Protein AF-A0A2V9CEN3-F1 (afdb_monomer_lite)

pLDDT: mean 79.18, std 20.4, range [41.09, 98.44]

Structure (mmCIF, N/CA/C/O backbone):
data_AF-A0A2V9CEN3-F1
#
_entry.id   AF-A0A2V9CEN3-F1
#
loop_
_atom_site.group_PDB
_atom_site.id
_atom_site.type_symbol
_atom_site.label_atom_id
_atom_site.label_alt_id
_atom_site.label_comp_id
_atom_site.label_asym_id
_atom_site.label_entity_id
_atom_site.label_seq_id
_atom_site.pdbx_PDB_ins_code
_atom_site.Cartn_x
_atom_site.Cartn_y
_atom_site.Cartn_z
_atom_site.occupancy
_atom_site.B_iso_or_equiv
_atom_site.auth_seq_id
_atom_site.auth_comp_id
_atom_site.auth_asym_id
_atom_site.auth_atom_id
_atom_site.pdbx_PDB_model_num
ATOM 1 N N . MET A 1 1 ? 79.428 -15.183 -62.917 1.00 43.88 1 MET A N 1
ATOM 2 C CA . MET A 1 1 ? 80.263 -15.494 -61.735 1.00 43.88 1 MET A CA 1
ATOM 3 C C . MET A 1 1 ? 79.401 -15.277 -60.488 1.00 43.88 1 MET A C 1
ATOM 5 O O . MET A 1 1 ? 79.317 -14.162 -60.003 1.00 43.88 1 MET A O 1
ATOM 9 N N . TYR A 1 2 ? 78.643 -16.293 -60.053 1.00 45.19 2 TYR A N 1
ATOM 10 C CA . TYR A 1 2 ? 77.656 -16.177 -58.965 1.00 45.19 2 TYR A CA 1
ATOM 11 C C . TYR A 1 2 ? 78.138 -17.014 -57.776 1.00 45.19 2 TYR A C 1
ATOM 13 O O . TYR A 1 2 ? 78.131 -18.244 -57.834 1.00 45.19 2 TYR A O 1
ATOM 21 N N . ARG A 1 3 ? 78.662 -16.351 -56.739 1.00 48.69 3 ARG A N 1
ATOM 22 C CA . ARG A 1 3 ? 79.319 -17.006 -55.601 1.00 48.69 3 ARG A CA 1
ATOM 23 C C . ARG A 1 3 ? 78.384 -17.059 -54.391 1.00 48.69 3 ARG A C 1
ATOM 25 O O . ARG A 1 3 ? 78.291 -16.122 -53.616 1.00 48.69 3 ARG A O 1
ATOM 32 N N . THR A 1 4 ? 77.662 -18.171 -54.310 1.00 41.09 4 THR A N 1
ATOM 33 C CA . THR A 1 4 ? 77.556 -19.067 -53.148 1.00 41.09 4 THR A CA 1
ATOM 34 C C . THR A 1 4 ? 77.541 -18.494 -51.708 1.00 41.09 4 THR A C 1
ATOM 36 O O . THR A 1 4 ? 78.537 -17.966 -51.229 1.00 41.09 4 THR A O 1
ATOM 39 N N . ARG A 1 5 ? 76.503 -18.940 -50.966 1.00 53.28 5 ARG A N 1
ATOM 40 C CA . ARG A 1 5 ? 76.571 -19.735 -49.710 1.00 53.28 5 ARG A CA 1
ATOM 41 C C . ARG A 1 5 ? 76.361 -19.054 -48.339 1.00 53.28 5 ARG A C 1
ATOM 43 O O . ARG A 1 5 ? 77.072 -18.150 -47.935 1.00 53.28 5 ARG A O 1
ATOM 50 N N . ILE A 1 6 ? 75.562 -19.800 -47.562 1.00 51.75 6 ILE A N 1
ATOM 51 C CA . ILE A 1 6 ? 75.769 -20.201 -46.157 1.00 51.75 6 ILE A CA 1
ATOM 52 C C . ILE A 1 6 ? 75.142 -19.314 -45.068 1.00 51.75 6 ILE A C 1
ATOM 54 O O . ILE A 1 6 ? 75.632 -18.261 -44.678 1.00 51.75 6 ILE A O 1
ATOM 58 N N . ARG A 1 7 ? 74.086 -19.906 -44.497 1.00 53.19 7 ARG A N 1
ATOM 59 C CA . ARG A 1 7 ? 73.548 -19.749 -43.142 1.00 53.19 7 ARG A CA 1
ATOM 60 C C . ARG A 1 7 ? 74.683 -19.707 -42.107 1.00 53.19 7 ARG A C 1
ATOM 62 O O . ARG A 1 7 ? 75.431 -20.677 -42.008 1.00 53.19 7 ARG A O 1
ATOM 69 N N . LYS A 1 8 ? 74.765 -18.658 -41.286 1.00 47.69 8 LYS A N 1
ATOM 70 C CA . LYS A 1 8 ? 75.520 -18.686 -40.021 1.00 47.69 8 LYS A CA 1
ATOM 71 C C . LYS A 1 8 ? 74.695 -18.055 -38.904 1.00 47.69 8 LYS A C 1
ATOM 73 O O . LYS A 1 8 ? 74.559 -16.844 -38.821 1.00 47.69 8 LYS A O 1
ATOM 78 N N . ILE A 1 9 ? 74.143 -18.943 -38.085 1.00 53.53 9 ILE A N 1
ATOM 79 C CA . ILE A 1 9 ? 73.567 -18.702 -36.764 1.00 53.53 9 ILE A CA 1
ATOM 80 C C . ILE A 1 9 ? 74.696 -18.246 -35.831 1.00 53.53 9 ILE A C 1
ATOM 82 O O . ILE A 1 9 ? 75.651 -18.995 -35.659 1.00 53.53 9 ILE A O 1
ATOM 86 N N . TRP A 1 10 ? 74.561 -17.056 -35.246 1.00 42.44 10 TRP A N 1
ATOM 87 C CA . TRP A 1 10 ? 75.275 -16.526 -34.070 1.00 42.44 10 TRP A CA 1
ATOM 88 C C . TRP A 1 10 ? 74.329 -15.451 -33.484 1.00 42.44 10 TRP A C 1
ATOM 90 O O . TRP A 1 10 ? 73.756 -14.701 -34.262 1.00 42.44 10 TRP A O 1
ATOM 100 N N . ALA A 1 11 ? 74.047 -15.292 -32.196 1.00 44.50 11 ALA A N 1
ATOM 101 C CA . ALA A 1 11 ? 74.600 -15.859 -30.982 1.00 44.50 11 ALA A CA 1
ATOM 102 C C . ALA A 1 11 ? 73.549 -15.777 -29.852 1.00 44.50 11 ALA A C 1
ATOM 104 O O . ALA A 1 11 ? 72.660 -14.927 -29.852 1.00 44.50 11 ALA A O 1
ATOM 105 N N . VAL A 1 12 ? 73.690 -16.699 -28.907 1.00 48.50 12 VAL A N 1
ATOM 106 C CA . VAL A 1 12 ? 73.006 -16.807 -27.613 1.00 48.50 12 VAL A CA 1
ATOM 107 C C . VAL A 1 12 ? 73.669 -15.840 -26.601 1.00 48.50 12 VAL A C 1
ATOM 109 O O . VAL A 1 12 ? 74.830 -15.483 -26.790 1.00 48.50 12 VAL A O 1
ATOM 112 N N . ILE A 1 13 ? 72.974 -15.583 -25.478 1.00 53.75 13 ILE A N 1
ATOM 113 C CA . ILE A 1 13 ? 73.459 -15.163 -24.130 1.00 53.75 13 ILE A CA 1
ATOM 114 C C . ILE A 1 13 ? 73.392 -13.629 -23.894 1.00 53.75 13 ILE A C 1
ATOM 116 O O . ILE A 1 13 ? 74.195 -12.904 -24.458 1.00 53.75 13 ILE A O 1
ATOM 120 N N . LEU A 1 14 ? 72.422 -12.997 -23.201 1.00 49.59 14 LEU A N 1
ATOM 121 C CA . LEU A 1 14 ? 71.729 -13.202 -21.903 1.00 49.59 14 LEU A CA 1
ATOM 122 C C . LEU A 1 14 ? 72.544 -12.684 -20.694 1.00 49.59 14 LEU A C 1
ATOM 124 O O . LEU A 1 14 ? 73.381 -13.419 -20.189 1.00 49.59 14 LEU A O 1
ATOM 128 N N . TRP A 1 15 ? 72.242 -11.473 -20.181 1.00 47.47 15 TRP A N 1
ATOM 129 C CA . TRP A 1 15 ? 72.157 -11.221 -18.725 1.00 47.47 15 TRP A CA 1
ATOM 130 C C . TRP A 1 15 ? 71.399 -9.932 -18.323 1.00 47.47 15 TRP A C 1
ATOM 132 O O . TRP A 1 15 ? 71.783 -8.821 -18.667 1.00 47.47 15 TRP A O 1
ATOM 142 N N . LEU A 1 16 ? 70.322 -10.180 -17.568 1.00 51.91 16 LEU A N 1
ATOM 143 C CA . LEU A 1 16 ? 69.746 -9.486 -16.406 1.00 51.91 16 LEU A CA 1
ATOM 144 C C . LEU A 1 16 ? 69.479 -7.969 -16.388 1.00 51.91 16 LEU A C 1
ATOM 146 O O . LEU A 1 16 ? 70.365 -7.143 -16.197 1.00 51.91 16 LEU A O 1
ATOM 150 N N . GLY A 1 17 ? 68.179 -7.668 -16.320 1.00 44.97 17 GLY A N 1
ATOM 151 C CA . GLY A 1 17 ? 67.604 -6.457 -15.737 1.00 44.97 17 GLY A CA 1
ATOM 152 C C . GLY A 1 17 ? 66.162 -6.717 -15.281 1.00 44.97 17 GLY A C 1
ATOM 153 O O . GLY A 1 17 ? 65.225 -6.457 -16.019 1.00 44.97 17 GLY A O 1
ATOM 154 N N . SER A 1 18 ? 66.025 -7.327 -14.104 1.00 55.38 18 SER A N 1
ATOM 155 C CA . SER A 1 18 ? 64.921 -7.254 -13.131 1.00 55.38 18 SER A CA 1
ATOM 156 C C . SER A 1 18 ? 63.478 -6.976 -13.598 1.00 55.38 18 SER A C 1
ATOM 158 O O . SER A 1 18 ? 63.095 -5.857 -13.915 1.00 55.38 18 SER A O 1
ATOM 160 N N . THR A 1 19 ? 62.654 -8.022 -13.476 1.00 60.69 19 THR A N 1
ATOM 161 C CA . THR A 1 19 ? 61.334 -8.039 -12.810 1.00 60.69 19 THR A CA 1
ATOM 162 C C . THR A 1 19 ? 60.458 -6.779 -12.890 1.00 60.69 19 THR A C 1
ATOM 164 O O . THR A 1 19 ? 60.534 -5.902 -12.032 1.00 60.69 19 THR A O 1
ATOM 167 N N . ALA A 1 20 ? 59.474 -6.784 -13.784 1.00 54.94 20 ALA A N 1
ATOM 168 C CA . ALA A 1 20 ? 58.196 -6.142 -13.501 1.00 54.94 20 ALA A CA 1
ATOM 169 C C . ALA A 1 20 ? 57.102 -7.176 -13.753 1.00 54.94 20 ALA A C 1
ATOM 171 O O . ALA A 1 20 ? 56.948 -7.696 -14.856 1.00 54.94 20 ALA A O 1
ATOM 172 N N . ALA A 1 21 ? 56.447 -7.548 -12.660 1.00 57.97 21 ALA A N 1
ATOM 173 C CA . ALA A 1 21 ? 55.415 -8.556 -12.581 1.00 57.97 21 ALA A CA 1
ATOM 174 C C . ALA A 1 21 ? 54.350 -8.379 -13.672 1.00 57.97 21 ALA A C 1
ATOM 176 O O . ALA A 1 21 ? 53.951 -7.259 -13.991 1.00 57.97 21 ALA A O 1
ATOM 177 N N . TRP A 1 22 ? 53.816 -9.499 -14.165 1.00 59.62 22 TRP A N 1
ATOM 178 C CA . TRP A 1 22 ? 52.431 -9.531 -14.622 1.00 59.62 22 TRP A CA 1
ATOM 179 C C . TRP A 1 22 ? 51.554 -9.060 -13.460 1.00 59.62 22 TRP A C 1
ATOM 181 O O . TRP A 1 22 ? 51.167 -9.841 -12.593 1.00 59.62 22 TRP A O 1
ATOM 191 N N . ALA A 1 23 ? 51.270 -7.763 -13.408 1.00 61.12 23 ALA A N 1
ATOM 192 C CA . ALA A 1 23 ? 50.160 -7.269 -12.629 1.00 61.12 23 ALA A CA 1
ATOM 193 C C . ALA A 1 23 ? 48.904 -7.778 -13.338 1.00 61.12 23 ALA A C 1
ATOM 195 O O . ALA A 1 23 ? 48.498 -7.241 -14.365 1.00 61.12 23 ALA A O 1
ATOM 196 N N . ALA A 1 24 ? 48.328 -8.862 -12.819 1.00 62.22 24 ALA A N 1
ATOM 197 C CA . ALA A 1 24 ? 46.962 -9.233 -13.129 1.00 62.22 24 ALA A CA 1
ATOM 198 C C . ALA A 1 24 ? 46.090 -8.017 -12.800 1.00 62.22 24 ALA A C 1
ATOM 200 O O . ALA A 1 24 ? 45.866 -7.691 -11.634 1.00 62.22 24 ALA A O 1
ATOM 201 N N . GLN A 1 25 ? 45.655 -7.297 -13.830 1.00 61.28 25 GLN A N 1
ATOM 202 C CA . GLN A 1 25 ? 44.672 -6.239 -13.680 1.00 61.28 25 GLN A CA 1
ATOM 203 C C . GLN A 1 25 ? 43.351 -6.912 -13.319 1.00 61.28 25 GLN A C 1
ATOM 205 O O . GLN A 1 25 ? 42.588 -7.337 -14.182 1.00 61.28 25 GLN A O 1
ATOM 210 N N . ALA A 1 26 ? 43.091 -7.037 -12.019 1.00 63.69 26 ALA A N 1
ATOM 211 C CA . ALA A 1 26 ? 41.750 -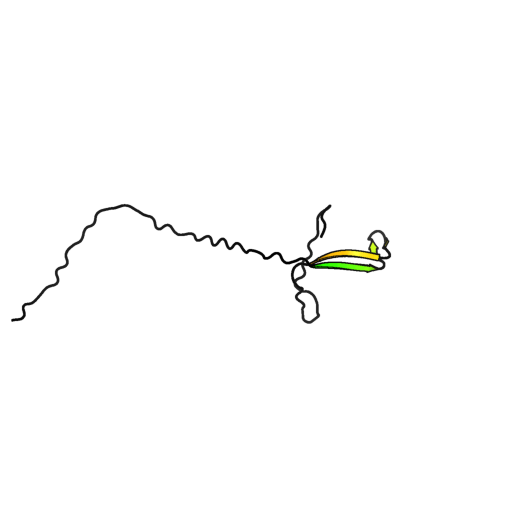7.264 -11.521 1.00 63.69 26 ALA A CA 1
ATOM 212 C C . ALA A 1 26 ? 40.940 -5.998 -11.829 1.00 63.69 26 ALA A C 1
ATOM 214 O O . ALA A 1 26 ? 40.914 -5.051 -11.047 1.00 63.69 26 ALA A O 1
ATOM 215 N N . GLN A 1 27 ? 40.319 -5.955 -13.009 1.00 61.22 27 GLN A N 1
ATOM 216 C CA . GLN A 1 27 ? 39.261 -4.996 -13.298 1.00 61.22 27 GLN A CA 1
ATOM 217 C C . GLN A 1 27 ? 38.066 -5.366 -12.426 1.00 61.22 27 GLN A C 1
ATOM 219 O O . GLN A 1 27 ? 37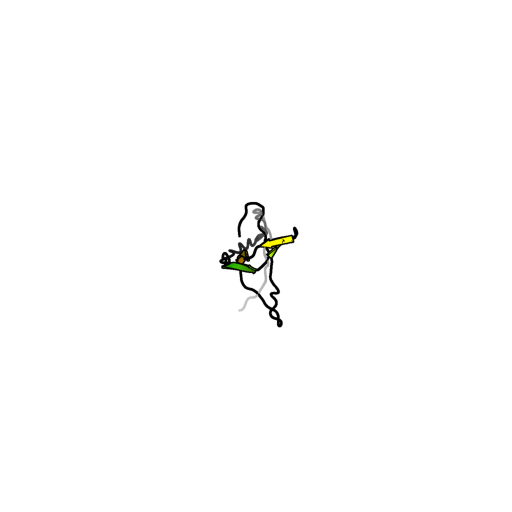.204 -6.154 -12.809 1.00 61.22 27 GLN A O 1
ATOM 224 N N . THR A 1 28 ? 38.013 -4.792 -11.228 1.00 58.81 28 THR A N 1
ATOM 225 C CA . THR A 1 28 ? 36.751 -4.640 -10.520 1.00 58.81 28 THR A CA 1
ATOM 226 C C . THR A 1 28 ? 35.903 -3.682 -11.351 1.00 58.81 28 THR A C 1
ATOM 228 O O . THR A 1 28 ? 36.054 -2.463 -11.301 1.00 58.81 28 THR A O 1
ATOM 231 N N . ALA A 1 29 ? 35.026 -4.237 -12.186 1.00 62.22 29 ALA A N 1
ATOM 232 C CA . ALA A 1 29 ? 33.940 -3.476 -12.775 1.00 62.22 29 ALA A CA 1
ATOM 233 C C . ALA A 1 29 ? 32.999 -3.071 -11.634 1.00 62.22 29 ALA A C 1
ATOM 235 O O . ALA A 1 29 ? 32.043 -3.774 -11.313 1.00 62.22 29 ALA A O 1
ATOM 236 N N . GLN A 1 30 ? 33.295 -1.951 -10.977 1.00 60.78 30 GLN A N 1
ATOM 237 C CA . GLN A 1 30 ? 32.336 -1.304 -10.100 1.00 60.78 30 GLN A CA 1
ATOM 238 C C . GLN A 1 30 ? 31.308 -0.631 -11.008 1.00 60.78 30 GLN A C 1
ATOM 240 O O . GLN A 1 30 ? 31.431 0.536 -11.378 1.00 60.78 30 GLN A O 1
ATOM 245 N N . GLN A 1 31 ? 30.324 -1.415 -11.442 1.00 58.44 31 GLN A N 1
ATOM 246 C CA . GLN A 1 31 ? 29.155 -0.902 -12.131 1.00 58.44 31 GLN A CA 1
ATOM 247 C C . GLN A 1 31 ? 28.340 -0.121 -11.097 1.00 58.44 31 GLN A C 1
ATOM 249 O O . GLN A 1 31 ? 27.451 -0.662 -10.443 1.00 58.44 31 GLN A O 1
ATOM 254 N N . SER A 1 32 ? 28.664 1.157 -10.911 1.00 61.38 32 SER A N 1
ATOM 255 C CA . SER A 1 32 ? 27.758 2.090 -10.253 1.00 61.38 32 SER A CA 1
ATOM 256 C C . SER A 1 32 ? 26.542 2.224 -11.159 1.00 61.38 32 SER A C 1
ATOM 258 O O . SER A 1 32 ? 26.531 3.038 -12.081 1.00 61.38 32 SER A O 1
ATOM 260 N N . ALA A 1 33 ? 25.535 1.376 -10.954 1.00 64.56 33 ALA A N 1
ATOM 261 C CA . ALA A 1 33 ? 24.217 1.618 -11.503 1.00 64.56 33 ALA A CA 1
ATOM 262 C C . ALA A 1 33 ? 23.722 2.915 -10.859 1.00 64.56 33 ALA A C 1
ATOM 264 O O . ALA A 1 33 ? 23.275 2.927 -9.713 1.00 64.56 33 ALA A O 1
ATOM 265 N N . SER A 1 34 ? 23.854 4.027 -11.575 1.00 60.00 34 SER A N 1
ATOM 266 C CA . SER A 1 34 ? 23.097 5.236 -11.298 1.00 60.00 34 SER A CA 1
ATOM 267 C C . SER A 1 34 ? 21.630 4.882 -11.512 1.00 60.00 34 SER A C 1
ATOM 269 O O . SER A 1 34 ? 21.102 4.977 -12.617 1.00 60.00 34 SER A O 1
ATOM 271 N N . ALA A 1 35 ? 20.974 4.394 -10.459 1.00 63.97 35 ALA A N 1
ATOM 272 C CA . ALA A 1 35 ? 19.531 4.289 -10.450 1.00 63.97 35 ALA A CA 1
ATOM 273 C C . ALA A 1 35 ? 19.007 5.717 -10.619 1.00 63.97 35 ALA A C 1
ATOM 275 O O . ALA A 1 35 ? 19.109 6.527 -9.697 1.00 63.97 35 ALA A O 1
ATOM 276 N N . SER A 1 36 ? 18.495 6.053 -11.807 1.00 60.97 36 SER A N 1
ATOM 277 C CA . SER A 1 36 ? 17.611 7.206 -11.917 1.00 60.97 36 SER A CA 1
ATOM 278 C C . SER A 1 36 ? 16.523 6.993 -10.870 1.00 60.97 36 SER A C 1
ATOM 280 O O . SER A 1 36 ? 15.894 5.928 -10.897 1.00 60.97 36 SER A O 1
ATOM 282 N N . PRO A 1 37 ? 16.337 7.925 -9.920 1.00 66.62 37 PRO A N 1
ATOM 283 C CA . PRO A 1 37 ? 15.307 7.765 -8.914 1.00 66.62 37 PRO A CA 1
ATOM 284 C C . PRO A 1 37 ? 13.991 7.576 -9.660 1.00 66.62 37 PRO A C 1
ATOM 286 O O . PRO A 1 37 ? 13.601 8.421 -10.468 1.00 66.62 37 PRO A O 1
ATOM 289 N N . LEU A 1 38 ? 13.352 6.420 -9.464 1.00 74.81 3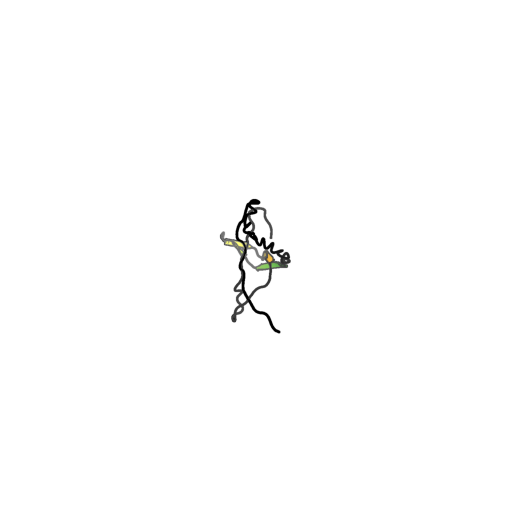8 LEU A N 1
ATOM 290 C CA . LEU A 1 38 ? 11.991 6.234 -9.938 1.00 74.81 38 LEU A CA 1
ATOM 291 C C . LEU A 1 38 ? 11.173 7.318 -9.244 1.00 74.81 38 LEU A C 1
ATOM 293 O O . LEU A 1 38 ? 11.121 7.349 -8.016 1.00 74.81 38 LEU A O 1
ATOM 297 N N . ALA A 1 39 ? 10.599 8.232 -10.021 1.00 85.81 39 ALA A N 1
ATOM 298 C CA . ALA A 1 39 ? 9.702 9.229 -9.467 1.00 85.81 39 ALA A CA 1
ATOM 299 C C . ALA A 1 39 ? 8.532 8.496 -8.802 1.00 85.81 39 ALA A C 1
ATOM 301 O O . ALA A 1 39 ? 7.903 7.633 -9.426 1.00 85.81 39 ALA A O 1
ATOM 302 N N . SER A 1 40 ? 8.279 8.812 -7.535 1.00 91.00 40 SER A N 1
ATOM 303 C CA . SER A 1 40 ? 7.122 8.292 -6.823 1.00 91.00 40 SER A CA 1
ATOM 304 C C . SER A 1 40 ? 5.844 8.909 -7.375 1.00 91.00 40 SER A C 1
ATOM 306 O O . SER A 1 40 ? 5.798 10.095 -7.699 1.00 91.00 40 SER A O 1
ATOM 308 N N . GLN A 1 41 ? 4.802 8.090 -7.479 1.00 93.25 41 GLN A N 1
ATOM 309 C CA . GLN A 1 41 ? 3.440 8.551 -7.732 1.00 93.25 41 GLN A CA 1
ATOM 310 C C . GLN A 1 41 ? 2.597 8.299 -6.492 1.00 93.25 41 GLN A C 1
ATOM 312 O O . GLN A 1 41 ? 2.449 7.148 -6.076 1.00 93.25 41 GLN A O 1
ATOM 317 N N . GLU A 1 42 ? 2.066 9.376 -5.926 1.00 95.19 42 GLU A N 1
ATOM 318 C CA . GLU A 1 42 ? 1.193 9.355 -4.755 1.00 95.19 42 GLU A CA 1
ATOM 319 C C . GLU A 1 42 ? -0.263 9.072 -5.143 1.00 95.19 42 GLU A C 1
ATOM 321 O O . GLU A 1 42 ? -0.702 9.353 -6.263 1.00 95.19 42 GLU A O 1
ATOM 326 N N . GLY A 1 43 ? -1.023 8.522 -4.202 1.00 96.19 43 GLY A N 1
ATOM 327 C CA . GLY A 1 43 ? -2.449 8.292 -4.347 1.00 96.19 43 GLY A CA 1
ATOM 328 C C . GLY A 1 43 ? -3.115 7.937 -3.026 1.00 96.19 43 GLY A C 1
ATOM 329 O O . GLY A 1 43 ? -2.459 7.658 -2.027 1.00 96.19 43 GLY A O 1
ATOM 330 N N . ASP A 1 44 ? -4.444 7.923 -3.055 1.00 97.75 44 ASP A N 1
ATOM 331 C CA . ASP A 1 44 ? -5.274 7.584 -1.908 1.00 97.75 44 ASP A CA 1
ATOM 332 C C . ASP A 1 44 ? -6.227 6.445 -2.267 1.00 97.75 44 ASP A C 1
ATOM 334 O O . ASP A 1 44 ? -6.917 6.469 -3.291 1.00 97.75 44 ASP A O 1
ATOM 338 N N . PHE A 1 45 ? -6.318 5.453 -1.388 1.00 97.12 45 PHE A N 1
ATOM 339 C CA . PHE A 1 45 ? -7.356 4.435 -1.427 1.00 97.12 45 PHE A CA 1
ATOM 340 C C . PHE A 1 45 ? -8.412 4.734 -0.364 1.00 97.12 45 PHE A C 1
ATOM 342 O O . PHE A 1 45 ? -8.128 4.722 0.832 1.00 97.12 45 PHE A O 1
ATOM 349 N N . VAL A 1 46 ? -9.649 4.974 -0.798 1.00 97.94 46 VAL A N 1
ATOM 350 C CA . VAL A 1 46 ? -10.773 5.274 0.096 1.00 97.94 46 VAL A CA 1
ATOM 351 C C . VAL A 1 46 ? -11.696 4.066 0.191 1.00 97.94 46 VAL A C 1
ATOM 353 O O . VAL A 1 46 ? -12.227 3.593 -0.814 1.00 97.94 46 VAL A O 1
ATOM 356 N N . THR A 1 47 ? -11.950 3.609 1.413 1.00 96.94 47 THR A N 1
ATOM 357 C CA . THR A 1 47 ? -12.943 2.574 1.710 1.00 96.94 47 THR A CA 1
ATOM 358 C C . THR A 1 47 ? -14.012 3.105 2.660 1.00 96.94 47 THR A C 1
ATOM 360 O O . THR A 1 47 ? -13.747 3.961 3.506 1.00 96.94 47 THR A O 1
ATOM 363 N N . ARG A 1 48 ? -15.246 2.619 2.511 1.00 97.19 48 ARG A N 1
ATOM 364 C CA . ARG A 1 48 ? -16.391 2.996 3.352 1.00 97.19 48 ARG A CA 1
ATOM 365 C C . ARG A 1 48 ? -16.697 1.884 4.341 1.00 97.19 48 ARG A C 1
ATOM 367 O O . ARG A 1 48 ? -16.548 0.713 4.009 1.00 97.19 48 ARG A O 1
ATOM 374 N N . MET A 1 49 ? -17.192 2.256 5.519 1.00 96.69 49 MET A N 1
ATOM 375 C CA . MET A 1 49 ? -17.588 1.318 6.578 1.00 96.69 49 MET A CA 1
ATOM 376 C C . MET A 1 49 ? -16.463 0.339 6.949 1.00 96.69 49 MET A C 1
ATOM 378 O O . MET A 1 49 ? -16.678 -0.871 7.040 1.00 96.69 49 MET A O 1
ATOM 382 N N . PHE A 1 50 ? -15.249 0.862 7.143 1.00 96.94 50 PHE A N 1
ATOM 383 C CA . PHE A 1 50 ? -14.105 0.052 7.548 1.00 96.94 50 PHE A CA 1
ATOM 384 C C . PHE A 1 50 ? -14.326 -0.482 8.961 1.00 96.94 50 PHE A C 1
ATOM 386 O O . PHE A 1 50 ? -14.561 0.300 9.880 1.00 96.94 50 PHE A O 1
ATOM 393 N N . ARG A 1 51 ? -14.250 -1.803 9.134 1.00 97.38 51 ARG A N 1
ATOM 394 C CA . ARG A 1 51 ? -14.417 -2.463 10.431 1.00 97.38 51 ARG A CA 1
ATOM 395 C C . ARG A 1 51 ? -13.062 -2.841 10.998 1.00 97.38 51 ARG A C 1
ATOM 397 O O . ARG A 1 51 ? -12.300 -3.558 10.352 1.00 97.38 51 ARG A O 1
ATOM 404 N N . PHE A 1 52 ? -12.790 -2.396 12.215 1.00 96.25 52 PHE A N 1
ATOM 405 C CA . PHE A 1 52 ? -11.613 -2.825 12.957 1.00 96.25 52 PHE A CA 1
ATOM 406 C C . PHE A 1 52 ? -11.794 -4.239 13.508 1.00 96.25 52 PHE A C 1
ATOM 408 O O . PHE A 1 52 ? -12.914 -4.729 13.657 1.00 96.25 52 PHE A O 1
ATOM 415 N N . GLY A 1 53 ? -10.683 -4.871 13.895 1.00 96.25 53 GLY A N 1
ATOM 416 C CA . GLY A 1 53 ? -10.712 -6.162 14.591 1.00 96.25 53 GLY A CA 1
ATOM 417 C C . GLY A 1 53 ? -11.461 -6.125 15.932 1.00 96.25 53 GLY A C 1
ATOM 418 O O . GLY A 1 53 ? -11.941 -7.160 16.378 1.00 96.25 53 GLY A O 1
ATOM 419 N N . SER A 1 54 ? -11.615 -4.943 16.544 1.00 97.19 54 SER A N 1
ATOM 420 C CA . SER A 1 54 ? -12.435 -4.725 17.745 1.00 97.19 54 SER A CA 1
ATOM 421 C C . SER A 1 54 ? -13.948 -4.763 17.482 1.00 97.19 54 SER A C 1
ATOM 423 O O . SER A 1 54 ? -14.722 -4.889 18.426 1.00 97.19 54 SER A O 1
ATOM 425 N N . GLY A 1 55 ? -14.386 -4.644 16.223 1.00 95.94 55 GLY A N 1
ATOM 426 C CA . GLY A 1 55 ? -15.798 -4.564 15.828 1.00 95.94 55 GLY A CA 1
ATOM 427 C C . GLY A 1 55 ? -16.332 -3.141 15.618 1.00 95.94 55 GLY A C 1
ATOM 428 O O . GLY A 1 55 ? -17.383 -2.978 14.992 1.00 95.94 55 GLY A O 1
ATOM 429 N N . GLU A 1 56 ? -15.604 -2.115 16.065 1.00 97.50 56 GLU A N 1
ATOM 430 C CA . GLU A 1 56 ? -15.901 -0.710 15.762 1.00 97.50 56 GLU A CA 1
ATOM 431 C C . GLU A 1 56 ? -15.784 -0.429 14.259 1.00 97.50 56 GLU A C 1
ATOM 433 O O . GLU A 1 56 ? -15.053 -1.115 13.535 1.00 97.50 56 GLU A O 1
ATOM 438 N N . ALA A 1 57 ? -16.501 0.590 13.780 1.00 97.06 57 ALA A N 1
ATOM 439 C CA . ALA A 1 57 ? -16.518 0.940 12.367 1.00 97.06 57 ALA A CA 1
ATOM 440 C C . ALA A 1 57 ? -16.254 2.429 12.130 1.00 97.06 57 ALA A C 1
ATOM 442 O O . ALA A 1 57 ? -16.876 3.286 12.758 1.00 97.06 57 ALA A O 1
ATOM 443 N N . LEU A 1 58 ? -15.390 2.725 11.159 1.00 97.69 58 LEU A N 1
ATOM 444 C CA . LEU A 1 58 ? -15.255 4.061 10.588 1.00 97.69 58 LEU A CA 1
ATOM 445 C C . LEU A 1 58 ? -16.146 4.194 9.354 1.00 97.69 58 LEU A C 1
ATOM 447 O O . LEU A 1 58 ? -16.049 3.364 8.444 1.00 97.69 58 LEU A O 1
ATOM 451 N N . PRO A 1 59 ? -16.954 5.265 9.249 1.00 97.88 59 PRO A N 1
ATOM 452 C CA . PRO A 1 59 ? -17.754 5.513 8.057 1.00 97.88 59 PRO A CA 1
ATOM 453 C C . PRO A 1 59 ? -16.919 5.587 6.775 1.00 97.88 59 PRO A C 1
ATOM 455 O O . PRO A 1 59 ? -17.367 5.145 5.715 1.00 97.88 59 PRO A O 1
ATOM 458 N N . GLN A 1 60 ? -15.695 6.101 6.885 1.00 98.00 60 GLN A N 1
ATOM 459 C CA . GLN A 1 60 ? -14.733 6.190 5.800 1.00 98.00 60 GLN A CA 1
ATOM 460 C C . GLN A 1 60 ? -13.310 6.081 6.352 1.00 98.00 60 GLN A C 1
ATOM 462 O O . GLN A 1 60 ? -12.993 6.699 7.366 1.00 98.00 60 GLN A O 1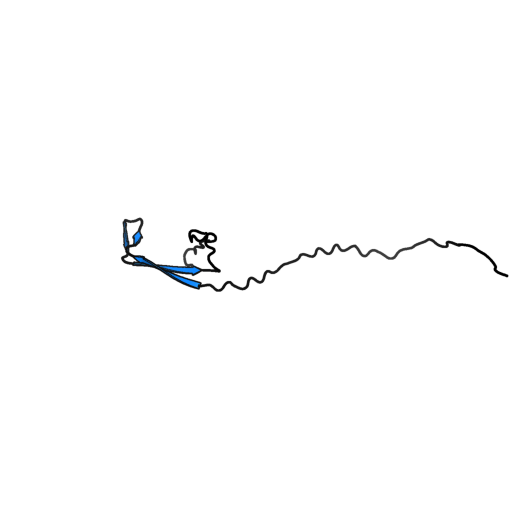
ATOM 467 N N . MET A 1 61 ? -12.461 5.322 5.664 1.00 97.50 61 MET A N 1
ATOM 468 C CA . MET A 1 61 ? -11.022 5.256 5.900 1.00 97.50 61 MET A CA 1
ATOM 469 C C . MET A 1 61 ? -10.296 5.574 4.595 1.00 97.50 61 MET A C 1
ATOM 471 O O . MET A 1 61 ? -10.648 5.031 3.546 1.00 97.50 61 MET A O 1
ATOM 475 N N . THR A 1 62 ? -9.280 6.428 4.676 1.00 97.25 62 THR A N 1
ATOM 476 C CA . THR A 1 62 ? -8.393 6.758 3.559 1.00 97.25 62 THR A CA 1
ATOM 477 C C . THR A 1 62 ? -7.000 6.225 3.863 1.00 97.25 62 THR A C 1
ATOM 479 O O . THR A 1 62 ? -6.473 6.474 4.945 1.00 97.25 62 THR A O 1
ATOM 482 N N . LEU A 1 63 ? -6.422 5.491 2.918 1.00 95.81 63 LEU A N 1
ATOM 483 C CA . LEU A 1 63 ? -5.047 5.013 2.955 1.00 95.81 63 LEU A CA 1
ATOM 484 C C . LEU A 1 63 ? -4.243 5.758 1.893 1.00 95.81 63 LEU A C 1
ATOM 486 O O . LEU A 1 63 ? -4.448 5.523 0.703 1.00 95.81 63 LEU A O 1
ATOM 490 N N . HIS A 1 64 ? -3.343 6.627 2.335 1.00 96.94 64 HIS A N 1
ATOM 491 C CA . HIS A 1 64 ? -2.362 7.258 1.462 1.00 96.94 64 HIS A CA 1
ATOM 492 C C . HIS A 1 64 ? -1.261 6.259 1.095 1.00 96.94 64 HIS A C 1
ATOM 494 O O . HIS A 1 64 ? -0.925 5.390 1.905 1.00 96.94 64 HIS A O 1
ATOM 500 N N . TYR A 1 65 ? -0.738 6.349 -0.125 1.00 96.00 65 TYR A N 1
ATOM 501 C CA . TYR A 1 65 ? 0.361 5.512 -0.587 1.00 96.00 65 TYR A CA 1
ATOM 502 C C . TYR A 1 65 ? 1.183 6.194 -1.683 1.00 96.00 65 TYR A C 1
ATOM 504 O O . TYR A 1 65 ? 0.656 6.938 -2.510 1.00 96.00 65 TYR A O 1
ATOM 512 N N . ALA A 1 66 ? 2.454 5.811 -1.783 1.00 95.12 66 ALA A N 1
ATOM 513 C CA . ALA A 1 66 ? 3.296 6.048 -2.949 1.00 95.12 66 ALA A CA 1
ATOM 514 C C . ALA A 1 66 ? 3.595 4.755 -3.734 1.00 95.12 66 ALA A C 1
ATOM 516 O O . ALA A 1 66 ? 3.768 3.670 -3.178 1.00 95.12 66 ALA A O 1
ATOM 517 N N . THR A 1 67 ? 3.704 4.868 -5.059 1.00 94.81 67 THR A N 1
ATOM 518 C CA . THR A 1 67 ? 4.139 3.783 -5.954 1.00 94.81 67 THR A CA 1
ATOM 519 C C . THR A 1 67 ? 5.424 4.142 -6.681 1.00 94.81 67 THR A C 1
ATOM 521 O O . THR A 1 67 ? 5.672 5.303 -7.002 1.00 94.81 67 THR A O 1
ATOM 524 N N . LEU A 1 68 ? 6.234 3.123 -6.970 1.00 94.25 68 LEU A N 1
ATOM 525 C CA . LEU A 1 68 ? 7.463 3.238 -7.749 1.00 94.25 68 LEU A CA 1
ATOM 526 C C . LEU A 1 68 ? 7.383 2.306 -8.961 1.00 94.25 68 LEU A C 1
ATOM 528 O O . LEU A 1 68 ? 7.159 1.102 -8.821 1.00 94.25 68 LEU A O 1
ATOM 532 N N . GLY A 1 69 ? 7.601 2.854 -10.156 1.00 92.38 69 GLY A N 1
ATOM 533 C CA . GLY A 1 69 ? 7.539 2.097 -11.408 1.00 92.38 69 GLY A CA 1
ATOM 534 C C . GLY A 1 69 ? 6.114 1.900 -11.933 1.00 92.38 69 GLY A C 1
ATOM 535 O O . GLY A 1 69 ? 5.253 2.756 -11.753 1.00 92.38 69 GLY A O 1
ATOM 536 N N . ALA A 1 70 ? 5.878 0.790 -12.642 1.00 93.50 70 ALA A N 1
ATOM 537 C CA . ALA A 1 70 ? 4.613 0.520 -13.325 1.00 93.50 70 ALA A CA 1
ATOM 538 C C . ALA A 1 70 ? 4.105 -0.917 -13.080 1.00 93.50 70 ALA A C 1
ATOM 540 O O . ALA A 1 70 ? 4.906 -1.862 -13.025 1.00 93.50 70 ALA A O 1
ATOM 541 N N . PRO A 1 71 ? 2.778 -1.115 -12.974 1.00 95.44 71 PRO A N 1
ATOM 542 C CA . PRO A 1 71 ? 2.195 -2.441 -12.819 1.00 95.44 71 PRO A CA 1
ATOM 543 C C . PRO A 1 71 ? 2.309 -3.254 -14.117 1.00 95.44 71 PRO A C 1
ATOM 545 O O . PRO A 1 71 ? 1.906 -2.802 -15.187 1.00 95.44 71 PRO A O 1
ATOM 548 N N . LYS A 1 72 ? 2.791 -4.494 -14.014 1.00 97.88 72 LYS A N 1
ATOM 549 C CA . LYS A 1 72 ? 2.677 -5.524 -15.055 1.00 97.88 72 LYS A CA 1
ATOM 550 C C . LYS A 1 72 ? 1.453 -6.372 -14.753 1.00 97.88 72 LYS A C 1
ATOM 552 O O . LYS A 1 72 ? 1.317 -6.861 -13.634 1.00 97.88 72 LYS A O 1
ATOM 557 N N . ARG A 1 73 ? 0.564 -6.531 -15.733 1.00 98.44 73 ARG A N 1
ATOM 558 C CA . ARG A 1 73 ? -0.684 -7.284 -15.576 1.00 98.44 73 ARG A CA 1
ATOM 559 C C . ARG A 1 73 ? -0.674 -8.561 -16.408 1.00 98.44 73 ARG A C 1
ATOM 561 O O . ARG A 1 73 ? -0.116 -8.571 -17.501 1.00 98.44 73 ARG A O 1
ATOM 568 N N . ASP A 1 74 ? -1.276 -9.621 -15.881 1.00 98.06 74 ASP A N 1
ATOM 569 C CA . ASP A 1 74 ? -1.546 -10.843 -16.642 1.00 98.06 74 ASP A CA 1
ATOM 570 C C . ASP A 1 74 ? -2.795 -10.703 -17.537 1.00 98.06 74 ASP A C 1
ATOM 572 O O . ASP A 1 74 ? -3.443 -9.654 -17.574 1.00 98.06 74 ASP A O 1
ATOM 576 N N . ALA A 1 75 ? -3.155 -11.777 -18.247 1.00 98.25 75 ALA A N 1
ATOM 577 C CA . ALA A 1 75 ? -4.325 -11.816 -19.128 1.00 98.25 75 ALA A CA 1
ATOM 578 C C . ALA A 1 75 ? -5.669 -11.596 -18.401 1.00 98.25 75 ALA A C 1
ATOM 580 O O . ALA A 1 75 ? -6.658 -11.250 -19.040 1.00 98.25 75 ALA A O 1
ATOM 581 N N . THR A 1 76 ? -5.716 -11.777 -17.077 1.00 97.94 76 THR A N 1
ATOM 582 C CA . THR A 1 76 ? -6.902 -11.519 -16.241 1.00 97.94 76 THR A CA 1
ATOM 583 C C . THR A 1 76 ? -6.918 -10.101 -15.664 1.00 97.94 76 THR A C 1
ATOM 585 O O . THR A 1 76 ? -7.875 -9.708 -14.999 1.00 97.94 76 THR A O 1
ATOM 588 N N . GLY A 1 77 ? -5.859 -9.322 -15.903 1.00 97.12 77 GLY A N 1
ATOM 589 C CA . GLY A 1 77 ? -5.690 -7.973 -15.380 1.00 97.12 77 GLY A CA 1
ATOM 590 C C . GLY A 1 77 ? -5.070 -7.905 -13.982 1.00 97.12 77 GLY A C 1
ATOM 591 O O . GLY A 1 77 ? -4.961 -6.802 -13.438 1.00 97.12 77 GLY A O 1
ATOM 592 N N . ARG A 1 78 ? -4.633 -9.020 -13.380 1.00 97.81 78 ARG A N 1
ATOM 593 C CA . ARG A 1 78 ? -3.988 -9.013 -12.053 1.00 97.81 78 ARG A CA 1
ATOM 594 C C . ARG A 1 78 ? -2.561 -8.497 -12.147 1.00 97.81 78 ARG A C 1
ATOM 596 O O . ARG A 1 78 ? -1.838 -8.866 -13.065 1.00 97.81 78 ARG A O 1
ATOM 603 N N . VAL A 1 79 ? -2.148 -7.664 -11.189 1.00 97.56 79 VAL A N 1
ATOM 604 C CA . VAL A 1 79 ? -0.762 -7.178 -11.109 1.00 97.56 79 VAL A CA 1
ATOM 605 C C . VAL A 1 79 ? 0.145 -8.310 -10.623 1.00 97.56 79 VAL A C 1
ATOM 607 O O . VAL A 1 79 ? -0.093 -8.864 -9.554 1.00 97.56 79 VAL A O 1
ATOM 610 N N . THR A 1 80 ? 1.181 -8.649 -11.391 1.00 98.19 80 THR A N 1
ATOM 611 C CA . THR A 1 80 ? 2.069 -9.800 -11.127 1.00 98.19 80 THR A CA 1
ATOM 612 C C . THR A 1 80 ? 3.416 -9.421 -10.515 1.00 98.19 80 THR A C 1
ATOM 614 O O . THR A 1 80 ? 4.177 -10.295 -10.114 1.00 98.19 80 THR A O 1
ATOM 617 N N . ASN A 1 81 ? 3.721 -8.126 -10.425 1.00 97.25 81 ASN A N 1
ATOM 618 C CA . ASN A 1 81 ? 4.980 -7.587 -9.904 1.00 97.25 81 ASN A CA 1
ATOM 619 C C . ASN A 1 81 ? 4.777 -6.626 -8.719 1.00 97.25 81 ASN A C 1
ATOM 621 O O . ASN A 1 81 ? 5.605 -5.743 -8.504 1.00 97.25 81 ASN A O 1
ATOM 625 N N . ALA A 1 82 ? 3.667 -6.753 -7.988 1.00 96.75 82 ALA A N 1
ATOM 626 C CA . ALA A 1 8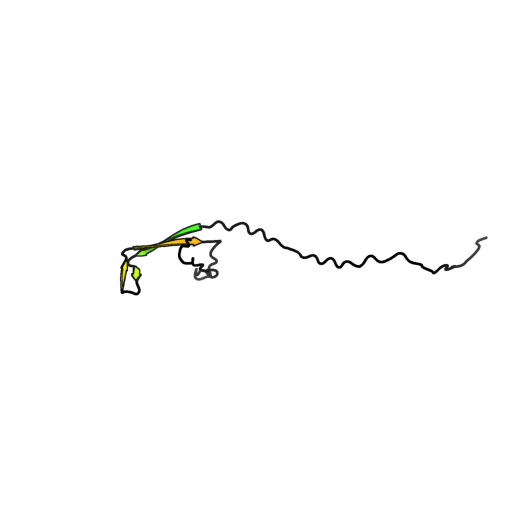2 ? 3.396 -5.915 -6.824 1.00 96.75 82 ALA A CA 1
ATOM 627 C C . ALA A 1 82 ? 4.260 -6.349 -5.630 1.00 96.75 82 ALA A C 1
ATOM 629 O O . ALA A 1 82 ? 4.267 -7.520 -5.254 1.00 96.75 82 ALA A O 1
ATOM 630 N N . VAL A 1 83 ? 4.949 -5.386 -5.017 1.00 96.31 83 VAL A N 1
ATOM 631 C CA . VAL A 1 83 ? 5.673 -5.546 -3.751 1.00 96.31 83 VAL A CA 1
ATOM 632 C C . VAL A 1 83 ? 5.184 -4.455 -2.808 1.00 96.31 83 VAL A C 1
ATOM 634 O O . VAL A 1 83 ? 5.131 -3.291 -3.198 1.00 96.31 83 VAL A O 1
ATOM 637 N N . LEU A 1 84 ? 4.815 -4.831 -1.583 1.00 96.00 84 LEU A N 1
ATOM 638 C CA . LEU A 1 84 ? 4.386 -3.893 -0.550 1.00 96.00 84 LEU A CA 1
ATOM 639 C C . LEU A 1 84 ? 5.561 -3.571 0.374 1.00 96.00 84 LEU A C 1
ATOM 641 O O . LEU A 1 84 ? 6.181 -4.475 0.932 1.00 96.00 84 LEU A O 1
ATOM 645 N N . ILE A 1 85 ? 5.827 -2.280 0.551 1.00 94.12 85 ILE A N 1
ATOM 646 C CA . ILE A 1 85 ? 6.790 -1.761 1.520 1.00 94.12 85 ILE A CA 1
ATOM 647 C C . ILE A 1 85 ? 5.990 -1.027 2.592 1.00 94.12 85 ILE A C 1
ATOM 649 O O . ILE A 1 85 ? 5.137 -0.204 2.274 1.00 94.12 85 ILE A O 1
ATOM 653 N N . LEU A 1 86 ? 6.252 -1.350 3.855 1.00 95.12 86 LEU A N 1
ATOM 654 C CA . LEU A 1 86 ? 5.590 -0.747 5.008 1.00 95.12 86 LEU A CA 1
ATOM 655 C C . LEU A 1 86 ? 6.609 0.072 5.791 1.00 95.12 86 LEU A C 1
ATOM 657 O O . LEU A 1 86 ? 7.754 -0.353 5.965 1.00 95.12 86 LEU A O 1
ATOM 661 N N . HIS A 1 87 ? 6.187 1.235 6.276 1.00 93.81 87 HIS A N 1
ATOM 662 C CA . HIS A 1 87 ? 7.021 2.050 7.144 1.00 93.81 87 HIS A CA 1
ATOM 663 C C . HIS A 1 87 ? 7.015 1.506 8.583 1.00 93.81 87 HIS A C 1
ATOM 665 O O . HIS A 1 87 ? 6.068 0.857 9.030 1.00 93.81 87 HIS A O 1
ATOM 671 N N . GLY A 1 88 ? 8.085 1.790 9.329 1.00 94.25 88 GLY A N 1
ATOM 672 C CA . GLY A 1 88 ? 8.131 1.552 10.772 1.00 94.25 88 GLY A CA 1
ATOM 673 C C . GLY A 1 88 ? 7.373 2.624 11.560 1.00 94.25 88 GLY A C 1
ATOM 674 O O . GLY A 1 88 ? 6.888 3.610 11.002 1.00 94.25 88 GLY A O 1
ATOM 675 N N . THR A 1 89 ? 7.298 2.471 12.879 1.00 96.00 89 THR A N 1
ATOM 676 C CA . THR A 1 89 ? 6.669 3.461 13.765 1.00 96.00 89 THR A CA 1
ATOM 677 C C . THR A 1 89 ? 7.292 4.849 13.582 1.00 96.00 8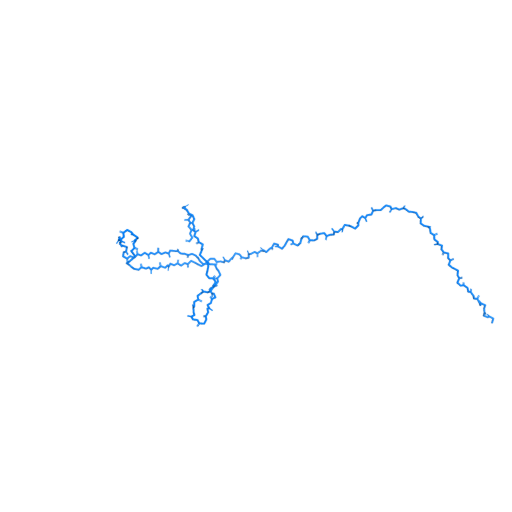9 THR A C 1
ATOM 679 O O . THR A 1 89 ? 8.508 4.998 13.661 1.00 96.00 89 THR A O 1
ATOM 682 N N . GLY A 1 90 ? 6.457 5.864 13.339 1.00 93.44 90 GLY A N 1
ATOM 683 C CA . GLY A 1 90 ? 6.892 7.249 13.109 1.00 93.44 90 GLY A CA 1
ATOM 684 C C . GLY A 1 90 ? 7.373 7.558 11.685 1.00 93.44 90 GLY A C 1
ATOM 685 O O . GLY A 1 90 ? 7.669 8.713 11.393 1.00 93.44 90 GLY A O 1
ATOM 686 N N . GLY A 1 91 ? 7.442 6.559 10.799 1.00 90.69 91 GLY A N 1
ATOM 687 C CA . GLY A 1 91 ? 7.667 6.767 9.367 1.00 90.69 91 GLY A CA 1
ATOM 688 C C . GLY A 1 91 ? 6.401 7.208 8.622 1.00 90.69 91 GLY A C 1
ATOM 689 O O . GLY A 1 91 ? 5.300 7.146 9.164 1.00 90.69 91 GLY A O 1
ATOM 690 N N . SER A 1 92 ? 6.572 7.637 7.371 1.00 85.62 92 SER A N 1
ATOM 691 C CA . SER A 1 92 ? 5.489 7.953 6.428 1.00 85.62 92 SER A CA 1
ATOM 692 C C . SER A 1 92 ? 5.852 7.463 5.025 1.00 85.62 92 SER A C 1
ATOM 694 O O . SER A 1 92 ? 7.025 7.173 4.760 1.00 85.62 92 SER A O 1
ATOM 696 N N . GLY A 1 93 ? 4.844 7.344 4.162 1.00 79.06 93 GLY A N 1
ATOM 697 C CA . GLY A 1 93 ? 4.942 6.932 2.762 1.00 79.06 93 GLY A CA 1
ATOM 698 C C . GLY A 1 93 ? 3.572 6.667 2.158 1.00 79.06 93 GLY A C 1
ATOM 699 O O . GLY A 1 93 ? 2.585 6.722 2.927 1.00 79.06 93 GLY A O 1
#

Radius of gyration: 37.16 Å; chains: 1; bounding box: 98×30×80 Å

Foldseek 3Di:
DDDDDDDDDDDDDDDDDDDDDPPPPPPPPPPPPPPPFQDKDKDKDKDAQDADPVRDTDRMDIDIDIDGDDFDADPVRDGPPDDDDDDDPPDDD

Secondary structure (DSSP, 8-state):
-----------------------------------PPPPEEEEEEEEEEEEPTTS-EEEEEEEEEEEES---B-TTS-BSS-------TT---

Sequence (93 aa):
MYRTRIRKIWAVILWLGSTAAWAAQAQTAQQSASASPLASQEGDFVTRMFRFGSGEALPQMTLHYATLGAPKRDATGRVTNAVLILHGTGGSG